Protein AF-A0A958FTG8-F1 (afdb_monomer_lite)

Secondary structure (DSSP, 8-state):
--HHHHHHHHHHHHGGG--PPPTT---PPTT-SS----SHHHHHTTT--TT--S-GGGGGT-GGGGGG--S---------------------TT---

pLDDT: mean 73.78, std 13.69, range [49.34, 95.75]

Structure (mmCIF, N/CA/C/O backbone):
data_AF-A0A958FTG8-F1
#
_entry.id   AF-A0A958FTG8-F1
#
loop_
_atom_site.group_PDB
_atom_site.id
_atom_site.type_symbol
_atom_site.label_atom_id
_atom_site.label_alt_id
_atom_site.label_comp_id
_atom_site.label_asym_id
_atom_site.label_entity_id
_atom_site.label_seq_id
_atom_site.pdbx_PDB_ins_code
_atom_site.Cartn_x
_atom_site.Cartn_y
_atom_site.Cartn_z
_atom_site.occupancy
_atom_site.B_iso_or_equiv
_atom_site.auth_seq_id
_atom_site.auth_comp_id
_atom_site.auth_asym_id
_atom_site.auth_atom_id
_atom_site.pdbx_PDB_model_num
ATOM 1 N N . MET A 1 1 ? 37.175 11.733 -36.011 1.00 62.25 1 MET A N 1
ATOM 2 C CA . MET A 1 1 ? 35.700 11.657 -35.908 1.00 62.25 1 MET A CA 1
ATOM 3 C C . MET A 1 1 ? 35.181 13.038 -35.528 1.00 62.25 1 MET A C 1
ATOM 5 O O . MET A 1 1 ? 35.697 13.612 -34.576 1.00 62.25 1 MET A O 1
ATOM 9 N N . ASN A 1 2 ? 34.259 13.619 -36.300 1.00 84.31 2 ASN A N 1
ATOM 10 C CA . ASN A 1 2 ? 33.823 15.008 -36.099 1.00 84.31 2 ASN A CA 1
ATOM 11 C C . ASN A 1 2 ? 32.979 15.141 -34.824 1.00 84.31 2 ASN A C 1
ATOM 13 O O . ASN A 1 2 ? 32.148 14.280 -34.547 1.00 84.31 2 ASN A O 1
ATOM 17 N N . LYS A 1 3 ? 33.149 16.237 -34.069 1.00 83.81 3 LYS A N 1
ATOM 18 C CA . LYS A 1 3 ? 32.423 16.498 -32.805 1.00 83.81 3 LYS A CA 1
ATOM 19 C C . LYS A 1 3 ? 30.898 16.379 -32.957 1.00 83.81 3 LYS A C 1
ATOM 21 O O . LYS A 1 3 ? 30.227 15.887 -32.058 1.00 83.81 3 LYS A O 1
ATOM 26 N N . GLN A 1 4 ? 30.369 16.751 -34.123 1.00 89.12 4 GLN A N 1
ATOM 27 C CA . GLN A 1 4 ? 28.950 16.619 -34.469 1.00 89.12 4 GLN A CA 1
ATOM 28 C C . GLN A 1 4 ? 28.466 15.162 -34.462 1.00 89.12 4 GLN A C 1
ATOM 30 O O . GLN A 1 4 ? 27.391 14.881 -33.947 1.00 89.12 4 GLN A O 1
ATOM 35 N N . VAL A 1 5 ? 29.281 14.226 -34.956 1.00 89.88 5 VAL A N 1
ATOM 36 C CA . VAL A 1 5 ? 28.955 12.790 -34.952 1.00 89.88 5 VAL A CA 1
ATOM 37 C C . VAL A 1 5 ? 28.872 12.268 -33.520 1.00 89.88 5 VAL A C 1
ATOM 39 O O . VAL A 1 5 ? 27.987 11.483 -33.204 1.00 89.88 5 VAL A O 1
ATOM 42 N N . PHE A 1 6 ? 29.748 12.750 -32.634 1.00 90.69 6 PHE A N 1
ATOM 43 C CA . PHE A 1 6 ? 29.739 12.358 -31.225 1.00 90.69 6 PHE A CA 1
ATOM 44 C C . PHE A 1 6 ? 28.486 12.855 -30.495 1.00 90.69 6 PHE A C 1
ATOM 46 O O . PHE A 1 6 ? 27.885 12.108 -29.731 1.00 90.69 6 PHE A O 1
ATOM 53 N N . ILE A 1 7 ? 28.064 14.094 -30.769 1.00 90.75 7 ILE A N 1
ATOM 54 C CA . ILE A 1 7 ? 26.842 14.670 -30.193 1.00 90.75 7 ILE A CA 1
ATOM 55 C C . ILE A 1 7 ? 25.617 13.885 -30.663 1.00 90.75 7 ILE A C 1
ATOM 57 O O . ILE A 1 7 ? 24.823 13.461 -29.834 1.00 90.75 7 ILE A O 1
ATOM 61 N N . VAL A 1 8 ? 25.505 13.620 -31.968 1.00 90.56 8 VAL A N 1
ATOM 62 C CA . VAL A 1 8 ? 24.388 12.848 -32.534 1.00 90.56 8 VAL A CA 1
ATOM 63 C C . VAL A 1 8 ? 24.329 11.437 -31.942 1.00 90.56 8 VAL A C 1
ATOM 65 O O . VAL A 1 8 ? 23.255 10.986 -31.547 1.00 90.56 8 VAL A O 1
ATOM 68 N N . LEU A 1 9 ? 25.476 10.763 -31.814 1.00 88.00 9 LEU A N 1
ATOM 69 C CA . LEU A 1 9 ? 25.554 9.429 -31.216 1.00 88.00 9 LEU A CA 1
ATOM 70 C C . LEU A 1 9 ? 25.141 9.447 -29.736 1.00 88.00 9 LEU A C 1
ATOM 72 O O . LEU A 1 9 ? 24.370 8.597 -29.301 1.00 88.00 9 LEU A O 1
ATOM 76 N N . ALA A 1 10 ? 25.604 10.440 -28.972 1.00 85.12 10 ALA A N 1
ATOM 77 C CA . ALA A 1 10 ? 25.230 10.607 -27.572 1.00 85.12 10 ALA A CA 1
ATOM 78 C C . ALA A 1 10 ? 23.726 10.878 -27.410 1.00 85.12 10 ALA A C 1
ATOM 80 O O . ALA A 1 10 ? 23.094 10.308 -26.526 1.00 85.12 10 ALA A O 1
ATOM 81 N N . THR A 1 11 ? 23.127 11.692 -28.285 1.00 83.00 11 THR A N 1
ATOM 82 C CA . THR A 1 11 ? 21.681 11.953 -28.257 1.00 83.00 11 THR A CA 1
ATOM 83 C C . THR A 1 11 ? 20.874 10.691 -28.574 1.00 83.00 11 THR A C 1
ATOM 85 O O . THR A 1 11 ? 19.924 10.389 -27.857 1.00 83.00 11 THR A O 1
ATOM 88 N N . LEU A 1 12 ? 21.277 9.916 -29.586 1.00 81.38 12 LEU A N 1
ATOM 89 C CA . LEU A 1 12 ? 20.622 8.655 -29.962 1.00 81.38 12 LEU A CA 1
ATOM 90 C C . LEU A 1 12 ? 20.685 7.589 -28.862 1.00 81.38 12 LEU A C 1
ATOM 92 O O . LEU A 1 12 ? 19.730 6.840 -28.689 1.00 81.38 12 LEU A O 1
ATOM 96 N N . LEU A 1 13 ? 21.783 7.521 -28.106 1.00 78.56 13 LEU A N 1
ATOM 97 C CA . LEU A 1 13 ? 21.930 6.555 -27.013 1.00 78.56 13 LEU A CA 1
ATOM 98 C C . LEU A 1 13 ? 21.071 6.908 -25.789 1.00 78.56 13 LEU A C 1
ATOM 100 O O . LEU A 1 13 ? 20.673 6.016 -25.045 1.00 78.56 13 LEU A O 1
ATOM 104 N N . VAL A 1 14 ? 20.750 8.189 -25.587 1.00 72.19 14 VAL A N 1
ATOM 105 C CA . VAL A 1 14 ? 19.941 8.650 -24.446 1.00 72.19 14 VAL A CA 1
ATOM 106 C C . VAL A 1 14 ? 18.435 8.520 -24.721 1.00 72.19 14 VAL A C 1
ATOM 108 O O . VAL A 1 14 ? 17.666 8.230 -23.803 1.00 72.19 14 VAL A O 1
ATOM 111 N N . THR A 1 15 ? 17.990 8.650 -25.976 1.00 62.78 15 THR A N 1
ATOM 112 C CA . THR A 1 15 ? 16.559 8.593 -26.343 1.00 62.78 15 THR A CA 1
ATOM 113 C C . THR A 1 15 ? 15.950 7.187 -26.349 1.00 62.78 15 THR A C 1
ATOM 115 O O . THR A 1 15 ? 14.727 7.064 -26.378 1.00 62.78 15 THR A O 1
ATOM 118 N N . VAL A 1 16 ? 16.749 6.119 -26.238 1.00 58.81 16 VAL A N 1
ATOM 119 C CA . VAL A 1 16 ? 16.243 4.729 -26.121 1.00 58.81 16 VAL A CA 1
ATOM 120 C C . VAL A 1 16 ? 15.502 4.492 -24.792 1.00 58.81 16 VAL A C 1
ATOM 122 O O . VAL A 1 16 ? 14.802 3.499 -24.629 1.00 58.81 16 VAL A O 1
ATOM 125 N N . SER A 1 17 ? 15.592 5.424 -23.841 1.00 56.09 17 SER A N 1
ATOM 126 C CA . SER A 1 17 ? 14.910 5.340 -22.543 1.00 56.09 17 SER A CA 1
ATOM 127 C C . SER A 1 17 ? 13.444 5.811 -22.548 1.00 56.09 17 SER A C 1
ATOM 129 O O . SER A 1 17 ? 12.843 5.967 -21.484 1.00 56.09 17 SER A O 1
ATOM 131 N N . LEU A 1 18 ? 12.825 6.003 -23.720 1.00 51.19 18 LEU A N 1
ATOM 132 C CA . LEU A 1 18 ? 11.388 6.269 -23.822 1.00 51.19 18 LEU A CA 1
ATOM 133 C C . LEU A 1 18 ? 10.598 5.016 -23.416 1.00 51.19 18 LEU A C 1
ATOM 135 O O . LEU A 1 18 ? 10.356 4.114 -24.215 1.00 51.19 18 LEU A O 1
ATOM 139 N N . PHE A 1 19 ? 10.209 4.957 -22.142 1.00 57.28 19 PHE A N 1
ATOM 140 C CA . PHE A 1 19 ? 9.328 3.929 -21.600 1.00 57.28 19 PHE A CA 1
ATOM 141 C C . PHE A 1 19 ? 8.014 3.917 -22.390 1.00 57.28 19 PHE A C 1
ATOM 143 O O . PHE A 1 19 ? 7.180 4.811 -22.247 1.00 57.28 19 PHE A O 1
ATOM 150 N N . ALA A 1 20 ? 7.834 2.908 -23.241 1.00 51.06 20 ALA A N 1
ATOM 151 C CA . ALA A 1 20 ? 6.579 2.686 -23.939 1.00 51.06 20 ALA A CA 1
ATOM 152 C C . ALA A 1 20 ? 5.439 2.533 -22.916 1.00 51.06 20 ALA A C 1
ATOM 154 O O . ALA A 1 20 ? 5.533 1.732 -21.982 1.00 51.06 20 ALA A O 1
ATOM 155 N N . GLN A 1 21 ? 4.366 3.309 -23.090 1.00 54.78 21 GLN A N 1
ATOM 156 C CA . GLN A 1 21 ? 3.134 3.148 -22.318 1.00 54.78 21 GLN A CA 1
ATOM 157 C C . GLN A 1 21 ? 2.523 1.796 -22.693 1.00 54.78 21 GLN A C 1
ATOM 159 O O . GLN A 1 21 ? 2.233 1.539 -23.864 1.00 54.78 21 GLN A O 1
ATOM 164 N N . ARG A 1 22 ? 2.411 0.889 -21.720 1.00 56.31 22 ARG A N 1
ATOM 165 C CA . ARG A 1 22 ? 2.085 -0.512 -21.996 1.00 56.31 22 ARG A CA 1
ATOM 166 C C . ARG A 1 22 ? 0.592 -0.645 -22.304 1.00 56.31 22 ARG A C 1
ATOM 168 O O . ARG A 1 22 ? -0.257 -0.077 -21.617 1.00 56.31 22 ARG A O 1
ATOM 175 N N . ARG A 1 23 ? 0.248 -1.415 -23.342 1.00 55.66 23 ARG A N 1
ATOM 176 C CA . ARG A 1 23 ? -1.151 -1.673 -23.712 1.00 55.66 23 ARG A CA 1
ATOM 177 C C . ARG A 1 23 ? -1.800 -2.578 -22.662 1.00 55.66 23 ARG A C 1
ATOM 179 O O . ARG A 1 23 ? -1.368 -3.714 -22.493 1.00 55.66 23 ARG A O 1
ATOM 186 N N . GLY A 1 24 ? -2.842 -2.083 -21.996 1.00 57.25 24 GLY A N 1
ATOM 187 C CA . GLY A 1 24 ? -3.530 -2.813 -20.925 1.00 57.25 24 GLY A CA 1
ATOM 188 C C . GLY A 1 24 ? -2.931 -2.614 -19.532 1.00 57.25 24 GLY A C 1
ATOM 189 O O . GLY A 1 24 ? -3.334 -3.323 -18.612 1.00 57.25 24 GLY A O 1
ATOM 190 N N . ASP A 1 25 ? -2.007 -1.661 -19.355 1.00 59.22 25 ASP A N 1
ATOM 191 C CA . ASP A 1 25 ? -1.638 -1.223 -18.009 1.00 59.22 25 ASP A CA 1
ATOM 192 C C . ASP A 1 25 ? -2.881 -0.715 -17.272 1.00 59.22 25 ASP A C 1
ATOM 194 O O . ASP A 1 25 ? -3.725 -0.011 -17.837 1.00 59.22 25 AS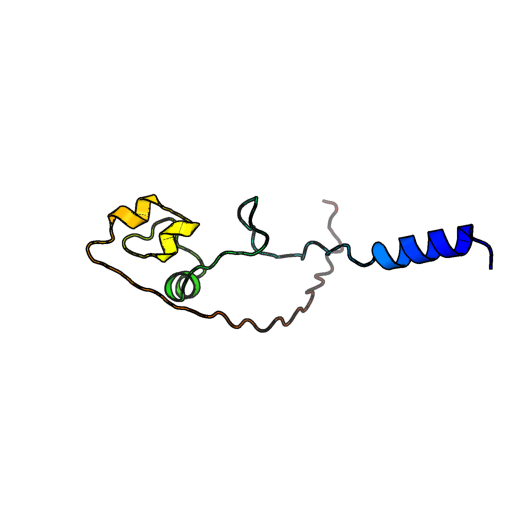P A O 1
ATOM 198 N N . GLN A 1 26 ? -2.993 -1.087 -15.995 1.00 57.59 26 GLN A N 1
ATOM 199 C CA . GLN A 1 26 ? -4.015 -0.528 -15.120 1.00 57.59 26 GLN A CA 1
ATOM 200 C C . GLN A 1 26 ? -3.891 0.995 -15.121 1.00 57.59 26 GLN A C 1
ATOM 202 O O . GLN A 1 26 ? -2.789 1.539 -15.014 1.00 57.59 26 GLN A O 1
ATOM 207 N N . LEU A 1 27 ? -5.033 1.679 -15.209 1.00 59.91 27 LEU A N 1
ATOM 208 C CA . LEU A 1 27 ? -5.090 3.121 -15.021 1.00 59.91 27 LEU A CA 1
ATOM 209 C C . LEU A 1 27 ? -4.604 3.431 -13.602 1.00 59.91 27 LEU A C 1
ATOM 211 O O . LEU A 1 27 ? -5.306 3.184 -12.622 1.00 59.91 27 LEU A O 1
ATOM 215 N N . ALA A 1 28 ? -3.375 3.926 -13.490 1.00 56.38 28 ALA A N 1
ATOM 216 C CA . ALA A 1 28 ? -2.862 4.438 -12.235 1.00 56.38 28 ALA A CA 1
ATOM 217 C C . ALA A 1 28 ? -3.518 5.794 -11.943 1.00 56.38 28 ALA A C 1
ATOM 219 O O . ALA A 1 28 ? -3.796 6.577 -12.855 1.00 56.38 28 ALA A O 1
ATOM 220 N N . PHE A 1 29 ? -3.748 6.087 -10.663 1.00 56.75 29 PHE A N 1
ATOM 221 C CA . PHE A 1 29 ? -4.112 7.439 -10.251 1.00 56.75 29 PHE A CA 1
ATOM 222 C C . PHE A 1 29 ? -3.018 8.418 -10.699 1.00 56.75 29 PHE A C 1
ATOM 224 O O . PHE A 1 29 ? -1.824 8.163 -10.518 1.00 56.75 29 PHE A O 1
ATOM 231 N N . GLN A 1 30 ? -3.433 9.528 -11.313 1.00 49.34 30 GLN A N 1
ATOM 232 C CA . GLN A 1 30 ? -2.527 10.530 -11.865 1.00 49.34 30 GLN A CA 1
ATOM 233 C C . GLN A 1 30 ? -1.557 11.030 -10.783 1.00 49.34 30 GLN A C 1
ATOM 235 O O . 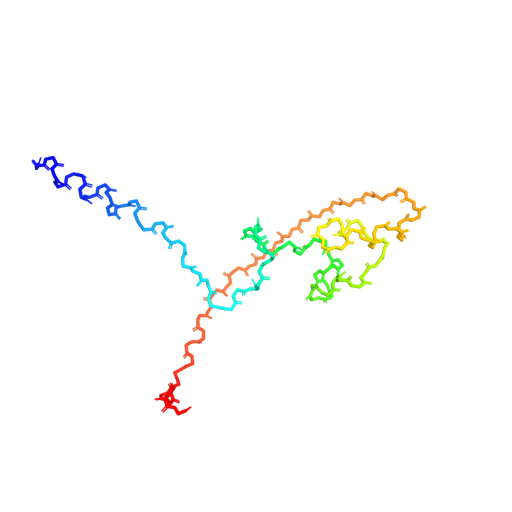GLN A 1 30 ? -1.982 11.534 -9.748 1.00 49.34 30 GLN A O 1
ATOM 240 N N . GLY A 1 31 ? -0.252 10.868 -11.027 1.00 56.88 31 GLY A N 1
ATOM 241 C CA . GLY A 1 31 ? 0.814 11.225 -10.082 1.00 56.88 31 GLY A CA 1
ATOM 242 C C . GLY A 1 31 ? 1.508 10.040 -9.399 1.00 56.88 31 GLY A C 1
ATOM 243 O O . GLY A 1 31 ? 2.514 10.247 -8.728 1.00 56.88 31 GLY A O 1
ATOM 244 N N . LEU A 1 32 ? 1.040 8.803 -9.602 1.00 53.84 32 LEU A N 1
ATOM 245 C CA . LEU A 1 32 ? 1.702 7.593 -9.107 1.00 53.84 32 LEU A CA 1
ATOM 246 C C . LEU A 1 32 ? 2.192 6.742 -10.284 1.00 53.84 32 LEU A C 1
ATOM 248 O O . LEU A 1 32 ? 1.412 6.310 -11.127 1.00 53.84 32 LEU A O 1
ATOM 252 N N . ALA A 1 33 ? 3.505 6.500 -10.345 1.00 52.16 33 ALA A N 1
ATOM 253 C CA . ALA A 1 33 ? 4.150 5.778 -11.448 1.00 52.16 33 ALA A CA 1
ATOM 254 C C . ALA A 1 33 ? 3.828 4.269 -11.485 1.00 52.16 33 ALA A C 1
ATOM 256 O O . ALA A 1 33 ? 4.145 3.591 -12.462 1.00 52.16 33 ALA A O 1
ATOM 257 N N . THR A 1 34 ? 3.217 3.730 -10.428 1.00 55.75 34 THR A N 1
ATOM 258 C CA . THR A 1 34 ? 2.809 2.326 -10.322 1.00 55.75 34 THR A CA 1
ATOM 259 C C . THR A 1 34 ? 1.450 2.209 -9.631 1.00 55.75 34 THR A C 1
ATOM 261 O O . THR A 1 34 ? 1.166 2.993 -8.718 1.00 55.75 34 THR A O 1
ATOM 264 N N . PRO A 1 35 ? 0.613 1.223 -10.012 1.00 56.88 35 PRO A N 1
ATOM 265 C CA . PRO A 1 35 ? -0.586 0.882 -9.259 1.00 56.88 35 PRO A CA 1
ATOM 266 C C . PRO A 1 35 ? -0.207 0.570 -7.809 1.00 56.88 35 PRO A C 1
ATOM 268 O O . PRO A 1 35 ? 0.541 -0.366 -7.530 1.00 56.88 35 PRO A O 1
ATOM 271 N N . GLN A 1 36 ? -0.696 1.384 -6.878 1.00 58.06 36 GLN A N 1
ATOM 272 C CA . GLN A 1 36 ? -0.515 1.157 -5.448 1.00 58.06 36 GLN A CA 1
ATOM 273 C C . GLN A 1 36 ? -1.609 0.187 -4.989 1.00 58.06 36 GLN A C 1
ATOM 275 O O . GLN A 1 36 ? -2.627 0.588 -4.418 1.00 58.06 36 GLN A O 1
ATOM 280 N N . ASP A 1 37 ? -1.482 -1.096 -5.327 1.00 60.06 37 ASP A N 1
ATOM 281 C CA . ASP A 1 37 ? -2.246 -2.155 -4.661 1.00 60.06 37 ASP A CA 1
ATOM 282 C C . ASP A 1 37 ? -1.635 -2.370 -3.276 1.00 60.06 37 ASP A C 1
ATOM 284 O O . ASP A 1 37 ? -0.768 -3.213 -3.060 1.00 60.06 37 ASP A O 1
ATOM 288 N N . VAL A 1 38 ? -2.036 -1.520 -2.333 1.00 67.31 38 VAL A N 1
ATOM 289 C CA . VAL A 1 38 ? -1.474 -1.544 -0.987 1.00 67.31 38 VAL A CA 1
ATOM 290 C C . VAL A 1 38 ? -2.142 -2.655 -0.183 1.00 67.31 38 VAL A C 1
ATOM 292 O O . VAL A 1 38 ? -3.318 -2.573 0.163 1.00 67.31 38 VAL A O 1
ATOM 295 N N . GLY A 1 39 ? -1.369 -3.699 0.113 1.00 73.25 39 GLY A N 1
ATOM 296 C CA . GLY A 1 39 ? -1.747 -4.772 1.031 1.00 73.25 39 GLY A CA 1
ATOM 297 C C . GLY A 1 39 ? -2.380 -6.002 0.373 1.00 73.25 39 GLY A C 1
ATOM 298 O O . GLY A 1 39 ? -3.055 -5.937 -0.654 1.00 73.25 39 GLY A O 1
ATOM 299 N N . VAL A 1 40 ? -2.184 -7.156 1.020 1.00 79.31 40 VAL A N 1
ATOM 300 C CA . VAL A 1 40 ? -2.666 -8.474 0.561 1.00 79.31 40 VAL A CA 1
ATOM 301 C C . VAL A 1 40 ? -4.187 -8.491 0.392 1.00 79.31 40 VAL A C 1
ATOM 303 O O . VAL A 1 40 ? -4.694 -9.050 -0.575 1.00 79.31 40 VAL A O 1
ATOM 306 N N . LYS A 1 41 ? -4.915 -7.825 1.295 1.00 81.19 41 LYS A N 1
ATOM 307 C CA . LYS A 1 41 ? -6.379 -7.727 1.256 1.00 81.19 41 LYS A CA 1
ATOM 308 C C . LYS A 1 41 ? -6.874 -6.983 0.014 1.00 81.19 41 LYS A C 1
ATOM 310 O O . LYS A 1 41 ? -7.796 -7.455 -0.640 1.00 81.19 41 LYS A O 1
ATOM 315 N N . SER A 1 42 ? -6.230 -5.869 -0.345 1.00 81.19 42 SER A N 1
ATOM 316 C CA . SER A 1 42 ? -6.536 -5.127 -1.576 1.00 81.19 42 SER A CA 1
ATOM 317 C C . SER A 1 42 ? -6.348 -6.007 -2.813 1.00 81.19 42 SER A C 1
ATOM 319 O O . SER A 1 42 ? -7.249 -6.111 -3.645 1.00 81.19 42 SER A O 1
ATOM 321 N N . MET A 1 43 ? -5.212 -6.711 -2.892 1.00 80.38 43 MET A N 1
ATOM 322 C CA . MET A 1 43 ? -4.910 -7.607 -4.012 1.00 80.38 43 MET A CA 1
ATOM 323 C C . MET A 1 43 ? -5.882 -8.791 -4.100 1.00 80.38 43 MET A C 1
ATOM 325 O O . MET A 1 43 ? -6.329 -9.130 -5.192 1.00 80.38 43 MET A O 1
ATOM 329 N N . ALA A 1 44 ? -6.267 -9.385 -2.966 1.00 81.88 44 ALA A N 1
ATOM 330 C CA . ALA A 1 44 ? -7.229 -10.488 -2.923 1.00 81.88 44 ALA A CA 1
ATOM 331 C C . ALA A 1 44 ? -8.630 -10.088 -3.424 1.00 81.88 44 ALA A C 1
ATOM 333 O O . ALA A 1 44 ? -9.365 -10.931 -3.929 1.00 81.88 44 ALA A O 1
ATOM 334 N N . MET A 1 45 ? -8.992 -8.806 -3.325 1.00 85.12 45 MET A N 1
ATOM 335 C CA . MET A 1 45 ? -10.258 -8.260 -3.832 1.00 85.12 45 MET A CA 1
ATOM 336 C C . MET A 1 45 ? -10.149 -7.720 -5.268 1.00 85.12 45 MET A C 1
ATOM 338 O O . MET A 1 45 ? -11.021 -6.977 -5.714 1.00 85.12 45 MET A O 1
ATOM 342 N N . GLY A 1 46 ? -9.060 -8.015 -5.986 1.00 79.62 46 GLY A N 1
ATOM 343 C CA . GLY A 1 46 ? -8.835 -7.486 -7.334 1.00 79.62 46 GLY A CA 1
ATOM 344 C C . GLY A 1 46 ? -8.673 -5.961 -7.375 1.00 79.62 46 GLY A C 1
ATOM 345 O O . GLY A 1 46 ? -9.030 -5.331 -8.365 1.00 79.62 46 GLY A O 1
ATOM 346 N N . GLY A 1 47 ? -8.188 -5.350 -6.289 1.00 77.50 47 GLY A N 1
ATOM 347 C CA . GLY A 1 47 ? -8.005 -3.902 -6.177 1.00 77.50 47 GLY A CA 1
ATOM 348 C C . GLY A 1 47 ? -9.269 -3.120 -5.790 1.00 77.50 47 GLY A C 1
ATOM 349 O O . GLY A 1 47 ? -9.215 -1.890 -5.707 1.00 77.50 47 GLY A O 1
ATOM 350 N N . ALA A 1 48 ? -10.394 -3.786 -5.505 1.00 80.06 48 ALA A N 1
ATOM 351 C CA . ALA A 1 48 ? -11.651 -3.146 -5.106 1.00 80.06 48 ALA A CA 1
ATOM 352 C C . ALA A 1 48 ? -11.615 -2.644 -3.647 1.00 80.06 48 ALA A C 1
ATOM 354 O O . ALA A 1 48 ? -12.124 -3.279 -2.729 1.00 80.06 48 ALA A O 1
ATOM 355 N N . THR A 1 49 ? -10.991 -1.488 -3.419 1.00 79.94 49 THR A N 1
ATOM 356 C CA . THR A 1 49 ? -10.723 -0.946 -2.069 1.00 79.94 49 THR A CA 1
ATOM 357 C C . THR A 1 49 ? -11.417 0.370 -1.756 1.00 79.94 49 THR A C 1
ATOM 359 O O . THR A 1 49 ? -11.413 0.798 -0.607 1.00 79.94 49 THR A O 1
ATOM 362 N N . THR A 1 50 ? -12.069 1.003 -2.730 1.00 81.19 50 THR A N 1
ATOM 363 C CA . THR A 1 50 ? -12.691 2.322 -2.54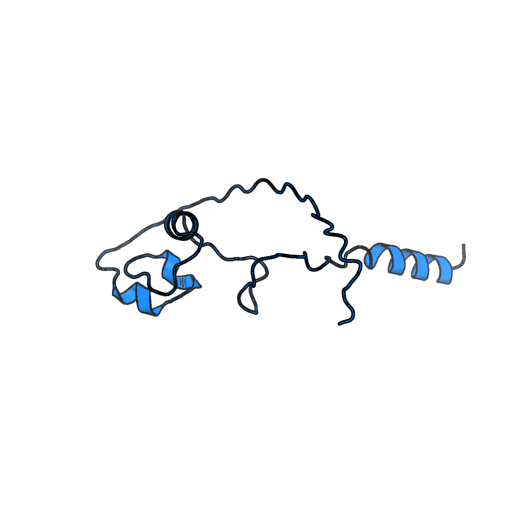2 1.00 81.19 50 THR A CA 1
ATOM 364 C C . THR A 1 50 ? -13.754 2.333 -1.442 1.00 81.19 50 THR A C 1
ATOM 366 O O . THR A 1 50 ? -13.855 3.314 -0.718 1.00 81.19 50 THR A O 1
ATOM 369 N N . ALA A 1 51 ? -14.516 1.250 -1.267 1.00 85.56 51 ALA A N 1
ATOM 370 C CA . ALA A 1 51 ? -15.543 1.140 -0.224 1.00 85.56 51 ALA A CA 1
ATOM 371 C C . ALA A 1 51 ? -15.057 0.438 1.061 1.00 85.56 51 ALA A C 1
ATOM 373 O O . ALA A 1 51 ? -15.849 0.200 1.971 1.00 85.56 51 ALA A O 1
ATOM 374 N N . LEU A 1 52 ? -13.775 0.066 1.142 1.00 84.88 52 LEU A N 1
ATOM 375 C CA . LEU A 1 52 ? -13.237 -0.656 2.290 1.00 84.88 52 LEU A CA 1
ATOM 376 C C . LEU A 1 52 ? -13.067 0.289 3.491 1.00 84.88 52 LEU A C 1
ATOM 378 O O . LEU A 1 52 ? -12.640 1.430 3.334 1.00 84.88 52 LEU A O 1
ATOM 382 N N . SER A 1 53 ? -13.330 -0.197 4.705 1.00 90.19 53 SER A N 1
ATOM 383 C CA . SER A 1 53 ? -13.122 0.544 5.958 1.00 90.19 53 SER A CA 1
ATOM 384 C C . SER A 1 53 ? -12.367 -0.305 6.986 1.00 90.19 53 SER A C 1
ATOM 386 O O . SER A 1 53 ? -12.421 -1.536 6.933 1.00 90.19 53 SER A O 1
ATOM 388 N N . GLY A 1 54 ? -11.651 0.350 7.903 1.00 89.56 54 GLY A N 1
ATOM 389 C CA . GLY A 1 54 ? -10.935 -0.294 9.011 1.00 89.56 54 GLY A CA 1
ATOM 390 C C . GLY A 1 54 ? -9.593 -0.932 8.651 1.00 89.56 54 GLY A C 1
ATOM 391 O O . GLY A 1 54 ? -9.094 -1.759 9.413 1.00 89.56 54 GLY A O 1
ATOM 392 N N . ASP A 1 55 ? -9.009 -0.562 7.511 1.00 86.88 55 ASP A N 1
ATOM 393 C CA . ASP A 1 55 ? -7.734 -1.091 7.022 1.00 86.88 55 ASP A CA 1
ATOM 394 C C . ASP A 1 55 ? -6.709 0.032 6.821 1.00 86.88 55 ASP A C 1
ATOM 396 O O . ASP A 1 55 ? -7.032 1.079 6.260 1.00 86.88 55 ASP A O 1
ATOM 400 N N . LEU A 1 56 ? -5.464 -0.186 7.250 1.00 86.00 56 LEU A N 1
ATOM 401 C CA . LEU A 1 56 ? -4.382 0.794 7.108 1.00 86.00 56 LEU A CA 1
ATOM 402 C C . LEU A 1 56 ? -4.037 1.096 5.636 1.00 86.00 56 LEU A C 1
ATOM 404 O O . LEU A 1 56 ? -3.628 2.211 5.313 1.00 86.00 56 LEU A O 1
ATOM 408 N N . GLY A 1 57 ? -4.253 0.144 4.720 1.00 81.94 57 GLY A N 1
ATOM 409 C CA . GLY A 1 57 ? -4.051 0.322 3.279 1.00 81.94 57 GLY A CA 1
ATOM 410 C C . GLY A 1 57 ? -4.933 1.413 2.661 1.00 81.94 57 GLY A C 1
ATOM 411 O O . GLY A 1 57 ? -4.592 1.965 1.612 1.00 81.94 57 GLY A O 1
ATOM 412 N N . ASN A 1 58 ? -6.012 1.808 3.345 1.00 86.00 58 ASN A N 1
ATOM 413 C CA . ASN A 1 58 ? -6.884 2.903 2.931 1.00 86.00 58 ASN A CA 1
ATOM 414 C C . ASN A 1 58 ? -6.186 4.272 2.898 1.00 86.00 58 ASN A C 1
ATOM 416 O O . ASN A 1 58 ? -6.661 5.152 2.180 1.00 86.00 58 ASN A O 1
ATOM 420 N N . LEU A 1 59 ? -5.038 4.438 3.574 1.00 85.19 59 LEU A N 1
ATOM 421 C CA . LEU A 1 59 ? -4.200 5.648 3.522 1.00 85.19 59 LEU A CA 1
ATOM 422 C C . LEU A 1 59 ? -3.921 6.131 2.089 1.00 85.19 59 LEU A C 1
ATOM 424 O O . LEU A 1 59 ? -3.826 7.332 1.857 1.00 85.19 59 LEU A O 1
ATOM 428 N N . PHE A 1 60 ? -3.805 5.204 1.134 1.00 79.38 60 PHE A N 1
ATOM 429 C CA . PHE A 1 60 ? -3.361 5.504 -0.230 1.00 79.38 60 PHE A CA 1
ATOM 430 C C . PHE A 1 60 ? -4.494 5.564 -1.263 1.00 79.38 60 PHE A C 1
ATOM 432 O O . PHE A 1 60 ? -4.245 5.933 -2.408 1.00 79.38 60 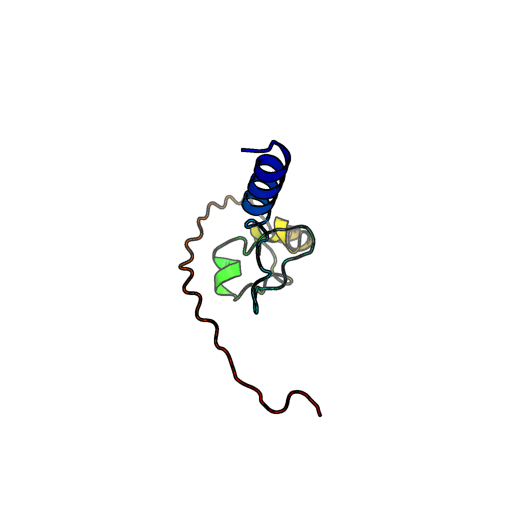PHE A O 1
ATOM 439 N N . ARG A 1 61 ? -5.726 5.180 -0.895 1.00 78.06 61 ARG A N 1
ATOM 440 C CA . ARG A 1 61 ? -6.863 5.088 -1.836 1.00 78.06 61 ARG A CA 1
ATOM 441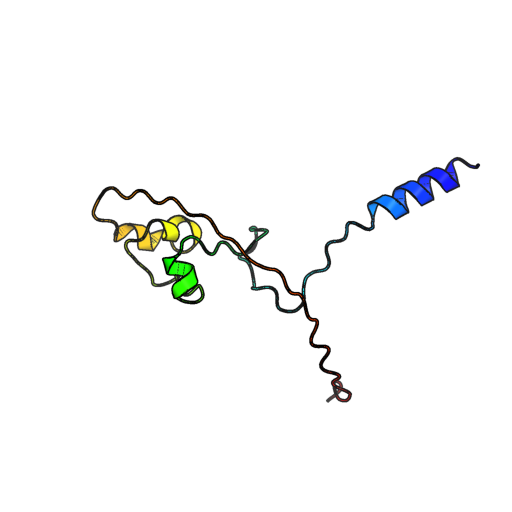 C C . ARG A 1 61 ? -8.144 5.739 -1.339 1.00 78.06 61 ARG A C 1
ATOM 443 O O . ARG A 1 61 ? -8.824 6.393 -2.121 1.00 78.06 61 ARG A O 1
ATOM 450 N N . ASN A 1 62 ? -8.485 5.555 -0.066 1.00 85.56 62 ASN A N 1
ATOM 451 C CA . ASN A 1 62 ? -9.659 6.170 0.542 1.00 85.56 62 ASN A CA 1
ATOM 452 C C . ASN A 1 62 ? -9.387 6.511 2.017 1.00 85.56 62 ASN A C 1
ATOM 454 O O . ASN A 1 62 ? -9.767 5.744 2.904 1.00 85.56 62 ASN A O 1
ATOM 458 N N . PRO A 1 63 ? -8.786 7.677 2.307 1.00 88.31 63 PRO A N 1
ATOM 459 C CA . PRO A 1 63 ? -8.478 8.084 3.676 1.00 88.31 63 PRO A CA 1
ATOM 460 C C . PRO A 1 63 ? -9.699 8.119 4.612 1.00 88.31 63 PRO A C 1
ATOM 462 O O . PRO A 1 63 ? -9.543 7.917 5.813 1.00 88.31 63 PRO A O 1
ATOM 465 N N . ALA A 1 64 ? -10.922 8.302 4.093 1.00 91.06 64 ALA A N 1
ATOM 466 C CA . ALA A 1 64 ? -12.138 8.264 4.913 1.00 91.06 64 ALA A CA 1
ATOM 467 C C . ALA A 1 64 ? -12.384 6.876 5.535 1.00 91.06 64 ALA A C 1
ATOM 469 O O . ALA A 1 64 ? -12.925 6.773 6.635 1.00 91.06 64 ALA A O 1
ATOM 470 N N . GLY A 1 65 ? -11.921 5.806 4.882 1.00 90.19 65 GLY A N 1
ATOM 471 C CA . GLY A 1 65 ? -11.989 4.443 5.406 1.00 90.19 65 GLY A CA 1
ATOM 472 C C . GLY A 1 65 ? -11.090 4.192 6.625 1.00 90.19 65 GLY A C 1
ATOM 473 O O . GLY A 1 65 ? -11.207 3.139 7.251 1.00 90.19 65 GLY A O 1
ATOM 474 N N . LEU A 1 66 ? -10.206 5.129 6.992 1.00 91.06 66 LEU A N 1
ATOM 475 C CA . LEU A 1 66 ? -9.394 5.039 8.214 1.00 91.06 66 LEU A CA 1
ATOM 476 C C . LEU A 1 66 ? -10.216 5.278 9.481 1.00 91.06 66 LEU A C 1
ATOM 478 O O . LEU A 1 66 ? -9.842 4.783 10.539 1.00 91.06 66 LEU A O 1
ATOM 482 N N . ALA A 1 67 ? -11.359 5.965 9.381 1.00 94.56 67 ALA A N 1
ATOM 483 C CA . ALA A 1 67 ? -12.258 6.182 10.515 1.00 94.56 67 ALA A CA 1
ATOM 484 C C . ALA A 1 67 ? -12.798 4.868 11.115 1.00 94.56 67 ALA A C 1
ATOM 486 O O . ALA A 1 67 ? -13.232 4.847 12.262 1.00 94.56 67 ALA A O 1
ATOM 487 N N . GLY A 1 68 ? -12.757 3.763 10.360 1.00 92.56 68 GLY A N 1
ATOM 488 C CA . GLY A 1 68 ? -13.114 2.431 10.854 1.00 92.56 68 GLY A CA 1
ATOM 489 C C . GLY A 1 68 ? -12.017 1.723 11.658 1.00 92.56 68 GLY A C 1
ATOM 490 O O . GLY A 1 68 ? -12.248 0.607 12.117 1.00 92.56 68 GLY A O 1
ATOM 491 N N . ILE A 1 69 ? -10.819 2.302 11.802 1.00 92.94 69 ILE A N 1
ATOM 492 C CA . ILE A 1 69 ? -9.731 1.712 12.593 1.00 92.94 69 ILE A CA 1
ATOM 493 C C . ILE A 1 69 ? -9.993 2.000 14.075 1.00 92.94 69 ILE A C 1
ATOM 495 O O . ILE A 1 69 ? -9.900 3.137 14.526 1.00 92.94 69 ILE A O 1
ATOM 499 N N . THR A 1 70 ? -10.313 0.959 14.842 1.00 95.75 70 THR A N 1
ATOM 500 C CA . THR A 1 70 ? -10.691 1.074 16.263 1.00 95.75 70 THR A CA 1
ATOM 501 C C . THR A 1 70 ? -9.538 0.830 17.238 1.00 95.75 70 THR A C 1
ATOM 503 O O . THR A 1 70 ? -9.683 1.062 18.436 1.00 95.75 70 THR A O 1
ATOM 506 N N . SER A 1 71 ? -8.389 0.365 16.750 1.00 94.00 71 SER A N 1
ATOM 507 C CA . SER A 1 71 ? -7.216 0.030 17.557 1.00 94.00 71 SER A CA 1
ATOM 508 C C . SER A 1 71 ? -5.926 0.348 16.810 1.00 94.00 71 SER A C 1
ATOM 510 O O . SER A 1 71 ? -5.926 0.512 15.591 1.00 94.00 71 SER A O 1
ATOM 512 N N . LEU A 1 72 ? -4.803 0.381 17.527 1.00 93.31 72 LEU A N 1
ATOM 513 C CA . LEU A 1 72 ? -3.489 0.493 16.901 1.00 93.31 72 LEU A CA 1
ATOM 514 C C . LEU A 1 72 ? -3.264 -0.692 15.945 1.00 93.31 72 LEU A C 1
ATOM 516 O O . LEU A 1 72 ? -3.422 -1.846 16.342 1.00 93.31 72 LEU A O 1
ATOM 520 N N . GLN A 1 73 ? -2.911 -0.404 14.692 1.00 89.31 73 GLN A N 1
ATOM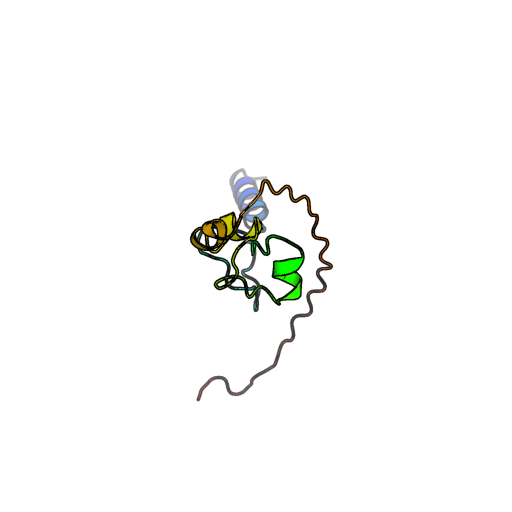 521 C CA . GLN A 1 73 ? -2.633 -1.406 13.662 1.00 89.31 73 GLN A CA 1
ATOM 522 C C . GLN A 1 73 ? -1.225 -1.206 13.098 1.00 89.31 73 GLN A C 1
ATOM 524 O O . GLN A 1 73 ? -0.815 -0.082 12.817 1.00 89.31 73 GLN A O 1
ATOM 529 N N . PHE A 1 74 ? -0.516 -2.312 12.884 1.00 87.31 74 PHE A N 1
ATOM 530 C CA . PHE A 1 74 ? 0.766 -2.353 12.185 1.00 87.31 74 PHE A CA 1
ATOM 531 C C . PHE A 1 74 ? 0.664 -3.336 11.024 1.00 87.31 74 PHE A C 1
ATOM 533 O O . PHE A 1 74 ? 0.114 -4.425 11.177 1.00 87.31 74 PHE A O 1
ATOM 540 N N . SER A 1 75 ? 1.194 -2.953 9.863 1.00 82.12 75 SER A N 1
ATOM 541 C CA . SER A 1 75 ? 1.168 -3.781 8.659 1.00 82.12 75 SER A CA 1
ATOM 542 C C . SER A 1 75 ? 2.510 -3.704 7.943 1.00 82.12 75 SER A C 1
ATOM 544 O O . SER A 1 75 ? 3.026 -2.615 7.694 1.00 82.12 75 SER A O 1
ATOM 546 N N . ILE A 1 76 ? 3.068 -4.869 7.621 1.00 82.44 76 ILE A N 1
ATOM 547 C CA . ILE A 1 76 ? 4.261 -5.034 6.793 1.00 82.44 76 ILE A CA 1
ATOM 548 C C . ILE A 1 76 ? 3.926 -6.022 5.678 1.00 82.44 76 ILE A C 1
ATOM 550 O O . ILE A 1 76 ? 3.297 -7.053 5.916 1.00 82.44 76 ILE A O 1
ATOM 554 N N . GLY A 1 77 ? 4.316 -5.703 4.449 1.00 75.81 77 GLY A N 1
ATOM 555 C CA . GLY A 1 77 ? 4.007 -6.527 3.289 1.00 75.81 77 GLY A CA 1
ATOM 556 C C . GLY A 1 77 ? 5.053 -6.378 2.198 1.00 75.81 77 GLY A C 1
ATOM 557 O O . GLY A 1 77 ? 5.722 -5.353 2.098 1.00 75.81 77 GLY A O 1
ATOM 558 N N . SER A 1 78 ? 5.177 -7.418 1.380 1.00 74.44 78 SER A N 1
ATOM 559 C CA . SER A 1 78 ? 6.007 -7.439 0.179 1.00 74.44 78 SER A CA 1
ATOM 560 C C . SER A 1 78 ? 5.180 -7.980 -0.982 1.00 74.44 78 SER A C 1
ATOM 562 O O . SER A 1 78 ? 4.299 -8.818 -0.786 1.00 74.44 78 SER A O 1
ATOM 564 N N . ILE A 1 79 ? 5.447 -7.485 -2.187 1.00 72.31 79 ILE A N 1
ATOM 565 C CA . ILE A 1 79 ? 4.765 -7.896 -3.412 1.00 72.31 79 ILE A CA 1
ATOM 566 C C . ILE A 1 79 ? 5.819 -8.474 -4.351 1.00 72.31 79 ILE A C 1
ATOM 568 O O . ILE A 1 79 ? 6.797 -7.807 -4.681 1.00 72.31 79 ILE A O 1
ATOM 572 N N . SER A 1 80 ? 5.596 -9.707 -4.803 1.00 75.94 80 SER A N 1
ATOM 573 C CA . SER A 1 80 ? 6.361 -10.327 -5.884 1.00 75.94 80 SER A CA 1
ATOM 574 C C . SER A 1 80 ? 5.442 -10.518 -7.083 1.00 75.94 80 SER A C 1
ATOM 576 O O . SER A 1 80 ? 4.364 -11.095 -6.958 1.00 75.94 80 SER A O 1
ATOM 578 N N . GLN A 1 81 ? 5.848 -10.004 -8.241 1.00 70.44 81 GLN A N 1
ATOM 579 C CA . GLN A 1 81 ? 5.093 -10.103 -9.488 1.00 70.44 81 GLN A CA 1
ATOM 580 C C . GLN A 1 81 ? 6.004 -10.661 -10.579 1.00 70.44 81 GLN A C 1
ATOM 582 O O . GLN A 1 81 ? 7.049 -10.083 -10.878 1.00 70.44 81 GLN A O 1
ATOM 587 N N . SER A 1 82 ? 5.590 -11.768 -11.199 1.00 71.81 82 SER A N 1
ATOM 588 C CA . SER A 1 82 ? 6.230 -12.274 -12.413 1.00 71.81 82 SER A CA 1
ATOM 589 C C . SER A 1 82 ? 5.661 -11.535 -13.620 1.00 71.81 82 SER A C 1
ATOM 591 O O . SER A 1 82 ? 4.453 -11.552 -13.856 1.00 71.81 82 SER A O 1
ATOM 593 N N . ARG A 1 83 ? 6.525 -10.859 -14.381 1.00 60.25 83 ARG A N 1
ATOM 594 C CA . ARG A 1 83 ? 6.135 -10.153 -15.605 1.00 60.25 83 ARG A CA 1
ATOM 595 C C . ARG A 1 83 ? 6.340 -11.079 -16.800 1.00 60.25 83 ARG A C 1
ATOM 597 O O . ARG A 1 83 ? 7.433 -11.132 -17.351 1.00 60.25 83 ARG A O 1
ATOM 604 N N . SER A 1 84 ? 5.293 -11.790 -17.209 1.00 59.47 84 SER A N 1
ATOM 605 C CA . SER A 1 84 ? 5.248 -12.426 -18.529 1.00 59.47 84 SER A CA 1
ATOM 606 C C . SER A 1 84 ? 4.432 -11.532 -19.455 1.00 59.47 84 SER A C 1
ATOM 608 O O . SER A 1 84 ? 3.209 -11.466 -19.353 1.00 59.47 84 SER A O 1
ATOM 610 N N . TRP A 1 85 ? 5.121 -10.759 -20.293 1.00 56.06 85 TRP A N 1
ATOM 611 C CA . TRP A 1 85 ? 4.470 -9.921 -21.293 1.00 56.06 85 TRP A CA 1
ATOM 612 C C . TRP A 1 85 ? 4.306 -10.735 -22.571 1.00 56.06 85 TRP A C 1
ATOM 614 O O . TRP A 1 85 ? 5.279 -11.014 -23.268 1.00 56.06 85 TRP A O 1
ATOM 624 N N . GLN A 1 86 ? 3.069 -11.124 -22.860 1.00 63.34 86 GLN A N 1
ATOM 625 C CA . GLN A 1 86 ? 2.683 -11.606 -24.177 1.00 63.34 86 GLN A CA 1
ATOM 626 C C . GLN A 1 86 ? 1.760 -10.560 -24.785 1.00 63.34 86 GLN A C 1
ATOM 628 O O . GLN A 1 86 ? 0.642 -10.345 -24.314 1.00 63.34 86 GLN A O 1
ATOM 633 N N . GLU A 1 87 ? 2.247 -9.859 -25.805 1.00 56.28 87 GLU A N 1
ATOM 634 C CA . GLU A 1 87 ? 1.396 -8.976 -26.586 1.00 56.28 87 GLU A CA 1
ATOM 635 C C . GLU A 1 87 ? 0.404 -9.840 -27.362 1.00 56.28 87 GLU A C 1
ATOM 637 O O . GLU A 1 87 ? 0.763 -10.483 -28.346 1.00 56.28 87 GLU A O 1
ATOM 642 N N . ASN A 1 88 ? -0.856 -9.881 -26.927 1.00 61.00 88 ASN A N 1
ATOM 643 C CA . ASN A 1 88 ? -1.894 -10.501 -27.738 1.00 61.00 88 ASN A CA 1
ATOM 644 C C . ASN A 1 88 ? -2.226 -9.542 -28.890 1.00 61.00 88 ASN A C 1
ATOM 646 O O . ASN A 1 88 ? -3.104 -8.682 -28.769 1.00 61.00 88 ASN A O 1
ATOM 650 N N . GLN A 1 89 ? -1.455 -9.587 -29.977 1.00 62.72 89 GLN A N 1
ATOM 651 C CA . GLN A 1 89 ? -1.757 -8.833 -31.191 1.00 62.72 89 GLN A CA 1
ATOM 652 C C . GLN A 1 89 ? -3.002 -9.428 -31.846 1.00 62.72 89 GLN A C 1
ATOM 654 O O . GLN A 1 89 ? -2.935 -10.294 -32.712 1.00 62.72 89 GLN A O 1
ATOM 659 N N . GLU A 1 90 ? -4.167 -8.956 -31.415 1.00 67.50 90 GLU A N 1
ATOM 660 C CA . GLU A 1 90 ? -5.416 -9.285 -32.077 1.00 67.50 90 GLU A CA 1
ATOM 661 C C . GLU A 1 90 ? -5.489 -8.467 -33.370 1.00 67.50 90 GLU A C 1
ATOM 663 O O . GLU A 1 90 ? -5.785 -7.267 -33.367 1.00 67.50 90 GLU A O 1
ATOM 668 N N . TYR A 1 91 ? -5.136 -9.106 -34.484 1.00 70.38 91 TYR A N 1
ATOM 669 C CA . TYR A 1 91 ? -5.266 -8.513 -35.806 1.00 70.38 91 TYR A CA 1
ATOM 670 C C . TYR A 1 91 ? -6.749 -8.251 -36.088 1.00 70.38 91 TYR A C 1
ATOM 672 O O . TYR A 1 91 ? -7.531 -9.175 -36.303 1.00 70.38 91 TYR A O 1
ATOM 680 N N . ARG A 1 92 ? -7.145 -6.973 -36.064 1.00 73.50 92 ARG A N 1
ATOM 681 C CA . ARG A 1 92 ? -8.493 -6.529 -36.432 1.00 73.50 92 ARG A CA 1
ATOM 682 C C . ARG A 1 92 ? -8.429 -5.832 -37.793 1.00 73.50 92 ARG A C 1
ATOM 684 O O . ARG A 1 92 ? -8.180 -4.627 -37.824 1.00 73.50 92 ARG A O 1
ATOM 691 N N . PRO A 1 93 ? -8.666 -6.550 -38.909 1.00 72.44 93 PRO A N 1
ATOM 692 C CA . PRO A 1 93 ? -8.578 -5.981 -40.260 1.00 72.44 93 PRO A CA 1
ATOM 693 C C . PRO A 1 93 ? -9.604 -4.866 -40.521 1.00 72.44 93 PRO A C 1
ATOM 695 O O . PRO A 1 93 ? -9.455 -4.085 -41.451 1.00 72.44 93 PRO A O 1
ATOM 698 N N . ASN A 1 94 ? -10.616 -4.758 -39.660 1.00 66.00 94 ASN A N 1
ATOM 699 C CA . ASN A 1 94 ? -11.815 -3.956 -39.856 1.00 66.00 94 ASN A CA 1
ATOM 700 C C . ASN A 1 94 ? -11.937 -2.807 -38.840 1.00 66.00 94 ASN A C 1
ATOM 702 O O . ASN A 1 94 ? -12.994 -2.592 -38.257 1.00 66.00 94 ASN A O 1
ATOM 706 N N . ARG A 1 95 ? -10.851 -2.073 -38.570 1.00 60.09 95 ARG A N 1
ATOM 707 C CA . ARG A 1 95 ? -10.864 -0.949 -37.609 1.00 60.09 95 ARG A CA 1
ATOM 708 C C . ARG A 1 95 ? -11.379 0.377 -38.196 1.00 60.09 95 ARG A C 1
ATOM 710 O O . ARG A 1 95 ? -11.082 1.434 -37.648 1.00 60.09 95 ARG A O 1
ATOM 717 N N . ILE A 1 96 ? -12.089 0.327 -39.320 1.00 54.84 96 ILE A N 1
ATOM 718 C CA . ILE A 1 96 ? -12.590 1.506 -40.038 1.00 54.84 96 ILE A CA 1
ATOM 719 C C . ILE A 1 96 ? -14.055 1.279 -40.436 1.00 54.84 96 ILE A C 1
ATOM 721 O O . ILE A 1 96 ? -14.376 1.341 -41.615 1.00 54.84 96 ILE A O 1
ATOM 725 N N . TYR A 1 97 ? -14.929 0.991 -39.469 1.00 56.25 97 TYR A N 1
ATOM 726 C CA . TYR A 1 97 ? -16.366 1.281 -39.567 1.00 56.25 97 TYR A CA 1
ATOM 727 C C . TYR A 1 97 ? -16.861 1.762 -38.207 1.00 56.25 97 TYR A C 1
ATOM 729 O O . TYR A 1 97 ? -16.547 1.069 -37.210 1.00 56.25 97 TYR A O 1
#

Foldseek 3Di:
DDPVVVVVVVVVVVVVPPPPPDDPADPDDPPDPHNCCDDPVCVVVVNPPQPAAQDPSCVVRPPVSPVRPPDDDDDDDDDDDDDDDDPPPPDDVPPDD

Sequence (97 aa):
MNKQVFIVLATLLVTVSLFAQRRGDQLAFQGLATPQDVGVKSMAMGGATTALSGDLGNLFRNPAGLAGITSLQFSIGSISQSRSWQENQEYRPNRIY

Radius of gyration: 21.79 Å; chains: 1; bounding box: 52×29×58 Å